Protein AF-A0A1I7GV17-F1 (afdb_monomer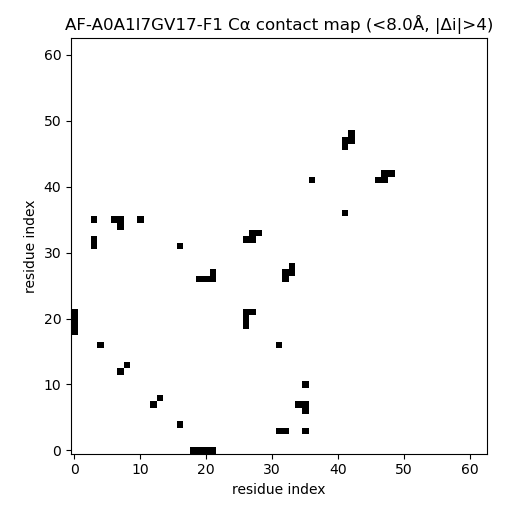)

Foldseek 3Di:
DVVLVVLCVVVVDDDDDDDDDPPDPVCCPPPSNCSSPPPVVCVVVVNDDPVPDPDPPPDDPDD

pLDDT: mea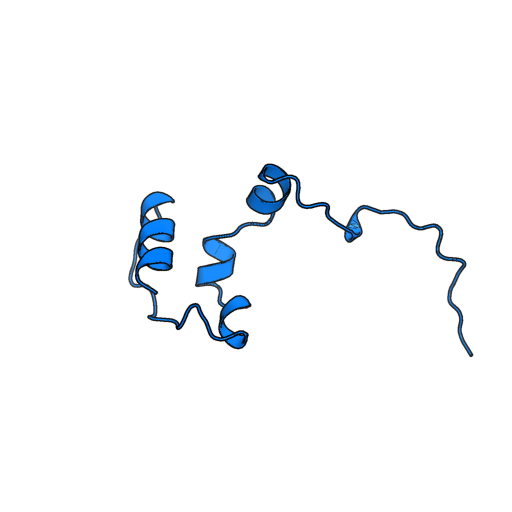n 88.64, std 11.0, range [57.22, 95.56]

Structure (mmC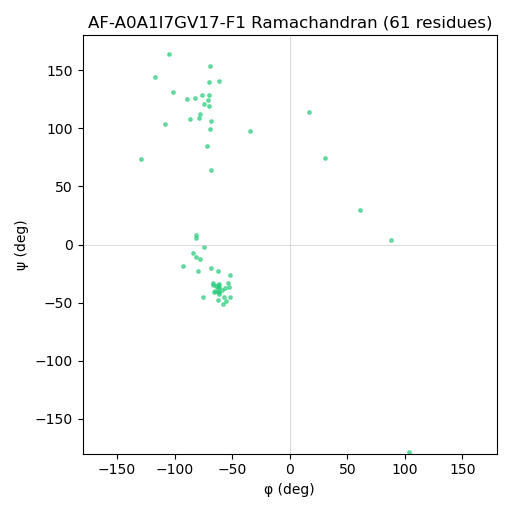IF, N/CA/C/O backbone):
data_AF-A0A1I7GV17-F1
#
_entry.id   AF-A0A1I7GV17-F1
#
loop_
_atom_site.group_PDB
_atom_site.id
_atom_site.type_symbol
_atom_site.label_atom_id
_atom_site.label_alt_id
_atom_site.label_comp_id
_atom_site.label_asym_id
_atom_site.label_entity_id
_atom_site.label_seq_id
_atom_site.pdbx_PDB_ins_code
_atom_site.Cartn_x
_atom_site.Cartn_y
_atom_site.Cartn_z
_atom_site.occupancy
_atom_site.B_iso_or_equiv
_atom_site.auth_seq_id
_atom_site.auth_comp_id
_atom_site.auth_asym_id
_atom_site.auth_atom_id
_atom_site.pdbx_PDB_model_num
ATOM 1 N N . TYR A 1 1 ? -1.348 2.823 11.575 1.00 86.88 1 TYR A N 1
ATOM 2 C CA . TYR A 1 1 ? -2.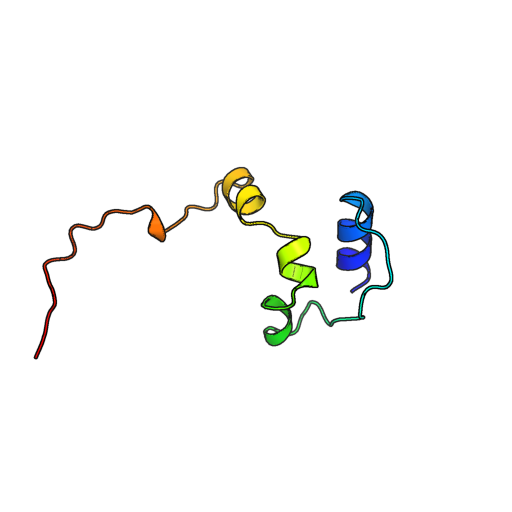619 2.074 11.490 1.00 86.88 1 TYR A CA 1
ATOM 3 C C . TYR A 1 1 ? -3.813 2.972 11.159 1.00 86.88 1 TYR A C 1
ATOM 5 O O . TYR A 1 1 ? -4.562 2.605 10.269 1.00 86.88 1 TYR A O 1
ATOM 13 N N . LYS A 1 2 ? -4.003 4.133 11.824 1.00 93.12 2 LYS A N 1
ATOM 14 C CA . LYS A 1 2 ? -5.181 5.003 11.604 1.00 93.12 2 LYS A CA 1
ATOM 15 C C . LYS A 1 2 ? -5.345 5.442 10.143 1.00 93.12 2 LYS A C 1
ATOM 17 O O . LYS A 1 2 ? -6.441 5.352 9.606 1.00 93.12 2 LYS A O 1
ATOM 22 N N . SER A 1 3 ? -4.251 5.868 9.505 1.00 92.62 3 SER A N 1
ATOM 23 C CA . SER A 1 3 ? -4.225 6.243 8.085 1.00 92.62 3 SER A CA 1
ATOM 24 C C . SER A 1 3 ? -4.682 5.097 7.182 1.00 92.62 3 SER A C 1
ATOM 26 O O . SER A 1 3 ? -5.616 5.278 6.414 1.00 92.62 3 SER A O 1
ATOM 28 N N . LEU A 1 4 ? -4.101 3.905 7.352 1.00 94.62 4 LEU A N 1
ATOM 29 C CA . LEU A 1 4 ? -4.480 2.699 6.610 1.00 94.62 4 LEU A CA 1
ATOM 30 C C . LEU A 1 4 ? -5.970 2.380 6.754 1.00 94.62 4 LEU A C 1
ATOM 32 O O . LEU A 1 4 ? -6.658 2.169 5.762 1.00 94.62 4 LEU A O 1
ATOM 36 N N . HIS A 1 5 ? -6.487 2.377 7.986 1.00 95.00 5 HIS A N 1
ATOM 37 C CA . HIS A 1 5 ? -7.907 2.115 8.225 1.00 95.00 5 HIS A CA 1
ATOM 38 C C . HIS A 1 5 ? -8.787 3.170 7.547 1.00 95.00 5 HIS A C 1
ATOM 40 O O . HIS A 1 5 ? -9.787 2.813 6.936 1.00 95.00 5 HIS A O 1
ATOM 46 N N . LYS A 1 6 ? -8.398 4.451 7.584 1.00 94.94 6 LYS A N 1
ATOM 47 C CA . LYS A 1 6 ? -9.109 5.527 6.877 1.00 94.94 6 LYS A CA 1
ATOM 48 C C . LYS A 1 6 ? -9.114 5.302 5.361 1.00 94.94 6 LYS A C 1
ATOM 50 O O . LYS A 1 6 ? -10.161 5.477 4.747 1.00 94.94 6 LYS A O 1
ATOM 55 N N . THR A 1 7 ? -7.993 4.890 4.768 1.00 94.06 7 THR A N 1
ATOM 56 C CA . THR A 1 7 ? -7.910 4.558 3.335 1.00 94.06 7 THR A CA 1
ATOM 57 C C . THR A 1 7 ? -8.821 3.388 2.981 1.00 94.06 7 THR A C 1
ATOM 59 O O . THR A 1 7 ? -9.640 3.514 2.077 1.00 94.06 7 THR A O 1
ATOM 62 N N . LEU A 1 8 ? -8.775 2.298 3.754 1.00 94.75 8 LEU A N 1
ATOM 63 C CA . LEU A 1 8 ? -9.643 1.137 3.539 1.00 94.75 8 LEU A CA 1
ATOM 64 C C . LEU A 1 8 ? -11.131 1.509 3.628 1.00 94.75 8 LEU A C 1
ATOM 66 O O . LEU A 1 8 ? -11.934 1.049 2.823 1.00 94.75 8 LEU A O 1
ATOM 70 N N . ARG A 1 9 ? -11.507 2.393 4.562 1.00 95.19 9 ARG A N 1
ATOM 71 C CA . ARG A 1 9 ? -12.883 2.907 4.652 1.00 95.19 9 ARG A CA 1
ATOM 72 C C . ARG A 1 9 ? -13.281 3.752 3.447 1.00 95.19 9 ARG A C 1
ATOM 74 O O . ARG A 1 9 ? -14.398 3.599 2.970 1.00 95.19 9 ARG A O 1
ATOM 81 N N . LYS A 1 10 ? -12.389 4.609 2.943 1.00 94.38 10 LYS A N 1
ATOM 82 C CA . LYS A 1 10 ? -12.638 5.397 1.722 1.00 94.38 10 LYS A CA 1
ATOM 83 C C . LYS A 1 10 ? -12.837 4.513 0.493 1.00 94.38 10 LYS A C 1
ATOM 85 O O . LYS A 1 10 ? -13.657 4.838 -0.350 1.00 94.38 10 LYS A O 1
ATOM 90 N N . MET A 1 11 ? -12.128 3.389 0.431 1.00 93.50 11 MET A N 1
ATOM 91 C CA . MET A 1 11 ? -12.297 2.368 -0.607 1.00 93.50 11 MET A CA 1
ATOM 92 C C . MET A 1 11 ? -13.573 1.524 -0.433 1.00 93.50 11 MET A C 1
ATOM 94 O O . MET A 1 11 ? -13.849 0.661 -1.256 1.00 93.50 11 MET A O 1
ATOM 98 N N . GLY A 1 12 ? -14.361 1.753 0.625 1.00 95.19 12 GLY A N 1
ATOM 99 C CA . GLY A 1 12 ? -15.631 1.065 0.859 1.00 95.19 12 GLY A CA 1
ATOM 100 C C . GLY A 1 12 ? -15.520 -0.253 1.631 1.00 95.19 12 GLY A C 1
ATOM 101 O O . GLY A 1 12 ? -16.540 -0.904 1.862 1.00 95.19 12 GLY A O 1
ATOM 102 N N . TYR A 1 13 ? -14.327 -0.643 2.093 1.00 94.25 13 TYR A N 1
ATOM 103 C CA . TYR A 1 13 ? -14.151 -1.886 2.845 1.00 94.25 13 TYR A CA 1
ATOM 104 C C . TYR A 1 13 ? -14.788 -1.802 4.243 1.00 94.25 13 TYR A C 1
ATOM 106 O O . TYR A 1 13 ? -14.521 -0.893 5.044 1.00 94.25 13 TYR A O 1
ATOM 114 N N . LYS A 1 14 ? -15.619 -2.796 4.565 1.00 93.56 14 LYS A N 1
ATOM 115 C CA . LYS A 1 14 ? -16.358 -2.920 5.834 1.00 93.56 14 LYS A CA 1
ATOM 116 C C . LYS A 1 14 ? -15.721 -3.987 6.740 1.00 93.56 14 LYS A C 1
ATOM 118 O O . LYS A 1 14 ? -14.901 -4.775 6.290 1.00 93.56 14 LYS A O 1
ATOM 123 N N . GLY A 1 15 ? -16.062 -3.978 8.031 1.00 91.69 15 GLY A N 1
ATOM 124 C CA . GLY A 1 15 ? -15.562 -4.953 9.018 1.00 91.69 15 GLY A CA 1
ATOM 125 C C . GLY A 1 15 ? -14.475 -4.419 9.955 1.00 91.69 15 GLY A C 1
ATOM 126 O O . GLY A 1 15 ? -14.126 -3.236 9.910 1.00 91.69 15 GLY A O 1
ATOM 127 N N . THR A 1 16 ? -13.971 -5.272 10.846 1.00 92.06 16 THR A N 1
ATOM 128 C CA . THR A 1 16 ? -12.940 -4.929 11.835 1.00 92.06 16 THR A CA 1
ATOM 129 C C . THR A 1 16 ? -11.546 -5.164 11.257 1.00 92.06 16 THR A C 1
ATOM 131 O O . THR A 1 16 ? -11.211 -6.247 10.787 1.00 92.06 16 THR A O 1
ATOM 134 N N . PHE A 1 17 ? -10.701 -4.133 11.282 1.00 92.62 17 PHE A N 1
ATOM 135 C CA . PHE A 1 17 ? -9.333 -4.232 10.777 1.00 92.62 17 PHE A CA 1
ATOM 136 C C . PHE A 1 17 ? -8.347 -4.386 11.927 1.00 92.62 17 PHE A C 1
ATOM 138 O O . PHE A 1 17 ? -8.341 -3.588 12.870 1.00 92.62 17 PHE A O 1
ATOM 145 N N . LYS A 1 18 ? -7.446 -5.368 11.823 1.00 93.38 18 LYS A N 1
ATOM 146 C CA . LYS A 1 18 ? -6.366 -5.533 12.796 1.00 93.38 18 LYS A CA 1
ATOM 147 C C . LYS A 1 18 ? -5.460 -4.301 12.797 1.00 93.38 18 LYS A C 1
ATOM 149 O O . LYS A 1 18 ? -5.149 -3.702 11.763 1.00 93.38 18 LYS A O 1
ATOM 154 N N . LYS A 1 19 ? -5.033 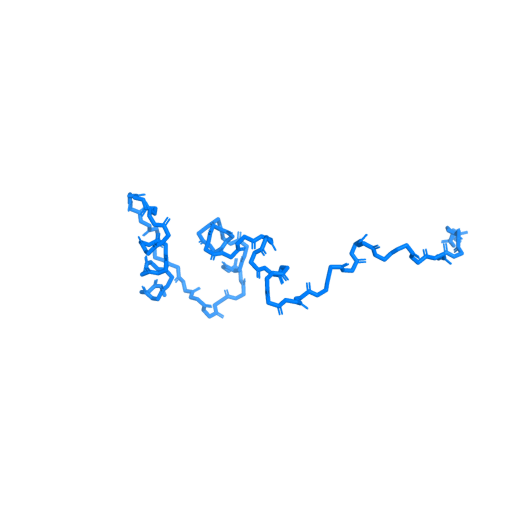-3.905 13.991 1.00 94.12 19 LYS A N 1
ATOM 155 C CA . LYS A 1 19 ? -4.121 -2.784 14.190 1.00 94.12 19 LYS A CA 1
ATOM 156 C C . LYS A 1 19 ? -2.699 -3.237 13.860 1.00 94.12 19 LYS A C 1
ATOM 158 O O . LYS A 1 19 ? -2.135 -4.053 14.581 1.00 94.12 19 LYS A O 1
ATOM 163 N N . ILE A 1 20 ? -2.126 -2.707 12.782 1.00 94.31 20 ILE A N 1
ATOM 164 C CA . ILE A 1 20 ? -0.750 -3.016 12.365 1.00 94.31 20 ILE A CA 1
ATOM 165 C C . ILE A 1 20 ? 0.136 -1.767 12.393 1.00 94.31 20 ILE A C 1
ATOM 167 O O . ILE A 1 20 ? -0.313 -0.653 12.097 1.00 94.31 20 ILE A O 1
ATOM 171 N N . SER A 1 21 ? 1.405 -1.941 12.768 1.00 93.12 21 SER A N 1
ATOM 172 C CA . SER A 1 21 ? 2.383 -0.855 12.667 1.00 93.12 21 SER A CA 1
ATOM 173 C C . SER A 1 21 ? 2.715 -0.605 11.198 1.00 93.12 21 SER A C 1
ATOM 175 O O . SER A 1 21 ? 3.147 -1.525 10.515 1.00 93.12 21 SER A O 1
ATOM 177 N N . MET A 1 22 ? 2.548 0.628 10.720 1.00 90.31 22 MET A N 1
ATOM 178 C CA . MET A 1 22 ? 2.848 0.973 9.321 1.00 90.31 22 MET A CA 1
ATOM 179 C C . MET A 1 22 ? 4.345 1.158 9.056 1.00 90.31 22 MET A C 1
ATOM 181 O O . MET A 1 22 ? 4.741 1.231 7.905 1.00 90.31 22 MET A O 1
ATOM 185 N N . THR A 1 23 ? 5.168 1.249 10.103 1.00 92.75 23 THR A N 1
ATOM 186 C CA . THR A 1 23 ? 6.614 1.489 9.980 1.00 92.75 23 THR A CA 1
ATOM 187 C C . THR A 1 23 ? 7.437 0.206 9.937 1.00 92.75 23 THR A C 1
ATOM 189 O O . THR A 1 23 ? 8.593 0.228 9.536 1.00 92.75 23 THR A O 1
ATOM 192 N N . ARG A 1 24 ? 6.874 -0.927 10.374 1.00 94.00 24 ARG A N 1
ATOM 193 C CA . ARG A 1 24 ? 7.598 -2.204 10.396 1.00 94.00 24 ARG A CA 1
ATOM 194 C C . ARG A 1 24 ? 7.548 -2.853 9.022 1.00 94.00 24 ARG A C 1
ATOM 196 O O . ARG A 1 24 ? 6.455 -3.154 8.547 1.00 94.00 24 ARG A O 1
ATOM 203 N N . TRP A 1 25 ? 8.716 -3.185 8.474 1.00 93.81 25 TRP A N 1
ATOM 204 C CA . TRP A 1 25 ? 8.849 -3.841 7.171 1.00 93.81 25 TRP A CA 1
ATOM 205 C C . TRP A 1 25 ? 7.991 -5.099 7.035 1.00 93.81 25 TRP A C 1
ATOM 207 O O . TRP A 1 25 ? 7.247 -5.225 6.078 1.00 93.81 25 TRP A O 1
ATOM 217 N N . ARG A 1 26 ? 7.977 -5.978 8.047 1.00 94.62 26 ARG A N 1
ATOM 218 C CA . ARG A 1 26 ? 7.167 -7.213 8.040 1.00 94.62 26 ARG A CA 1
ATOM 219 C C . ARG A 1 26 ? 5.679 -6.990 7.722 1.00 94.62 26 ARG A C 1
ATOM 221 O O . ARG A 1 26 ? 5.018 -7.900 7.238 1.00 94.62 26 ARG A O 1
ATOM 228 N N . ASN A 1 27 ? 5.140 -5.805 8.009 1.00 93.94 27 ASN A N 1
ATOM 229 C CA . ASN A 1 27 ? 3.733 -5.500 7.765 1.00 93.94 27 ASN A CA 1
ATOM 230 C C . ASN A 1 27 ? 3.442 -5.043 6.328 1.00 93.94 27 ASN A C 1
ATOM 232 O O . ASN A 1 27 ? 2.264 -4.927 5.996 1.00 93.94 27 ASN A O 1
ATOM 236 N N . SER A 1 28 ? 4.454 -4.812 5.484 1.00 92.19 28 SER A N 1
ATOM 237 C CA . SER A 1 28 ? 4.254 -4.501 4.061 1.00 92.19 28 SER A CA 1
ATOM 238 C C . SER A 1 28 ? 3.552 -5.645 3.326 1.00 92.19 28 SER A C 1
ATOM 240 O O . SER A 1 28 ? 2.686 -5.392 2.499 1.00 92.19 28 SER A O 1
ATOM 242 N N . LEU A 1 29 ? 3.830 -6.893 3.721 1.00 93.00 29 LEU A N 1
ATOM 243 C CA . LEU A 1 29 ? 3.191 -8.108 3.202 1.00 93.00 29 LEU A CA 1
ATOM 244 C C . LEU A 1 29 ? 1.817 -8.397 3.844 1.00 93.00 29 LEU A C 1
ATOM 246 O O . LEU A 1 29 ? 1.228 -9.457 3.647 1.00 93.00 29 LEU A O 1
ATOM 250 N N . SER A 1 30 ? 1.289 -7.501 4.683 1.00 94.12 30 SER A N 1
ATOM 251 C CA . SER A 1 30 ? -0.009 -7.736 5.318 1.00 94.12 30 SER A CA 1
ATOM 252 C C . SER A 1 30 ? -1.147 -7.635 4.293 1.00 94.12 30 SER A C 1
ATOM 254 O O . SER A 1 30 ? -1.178 -6.664 3.535 1.00 94.12 30 SER A O 1
ATOM 256 N N . PRO A 1 31 ? -2.169 -8.514 4.355 1.00 94.00 31 PRO A N 1
ATOM 257 C CA . PRO A 1 31 ? -3.336 -8.427 3.476 1.00 94.00 31 PRO A CA 1
ATOM 258 C C . PRO A 1 31 ? -4.023 -7.055 3.501 1.00 94.00 31 PRO A C 1
ATOM 260 O O . PRO A 1 31 ? -4.516 -6.589 2.483 1.00 94.00 31 PRO A O 1
ATOM 263 N N . LEU A 1 32 ? -4.020 -6.370 4.651 1.00 94.31 32 LEU A N 1
ATOM 264 C CA . LEU A 1 32 ? -4.590 -5.023 4.788 1.00 94.31 32 LEU A CA 1
ATOM 265 C C . LEU A 1 32 ? -3.850 -3.978 3.949 1.00 94.31 32 LEU A C 1
ATOM 267 O O . LEU A 1 32 ? -4.482 -3.054 3.445 1.00 94.31 32 LEU A O 1
ATOM 271 N N . VAL A 1 33 ? -2.529 -4.111 3.817 1.00 94.00 33 VAL A N 1
ATOM 272 C CA . VAL A 1 33 ? -1.711 -3.206 3.004 1.00 94.00 33 VAL A CA 1
ATOM 273 C C . VAL A 1 33 ? -1.912 -3.519 1.526 1.00 94.00 33 VAL A C 1
ATOM 275 O O . VAL A 1 33 ? -2.194 -2.598 0.768 1.00 94.00 33 VAL A O 1
ATOM 278 N N . CYS A 1 34 ? -1.889 -4.795 1.134 1.00 93.62 34 CYS A N 1
ATOM 279 C CA . CYS A 1 34 ? -2.152 -5.210 -0.247 1.00 93.62 34 CYS A CA 1
ATOM 280 C C . CYS A 1 34 ? -3.565 -4.823 -0.724 1.00 93.62 34 CYS A C 1
ATOM 282 O O . CYS A 1 34 ? -3.735 -4.412 -1.865 1.00 93.62 34 CYS A O 1
ATOM 284 N N . MET A 1 35 ? -4.577 -4.878 0.151 1.00 93.75 35 MET A N 1
ATOM 285 C CA . MET A 1 35 ? -5.928 -4.385 -0.160 1.00 93.75 35 MET A CA 1
ATOM 286 C C . MET A 1 35 ? -5.979 -2.865 -0.358 1.00 93.75 35 MET A C 1
ATOM 288 O O . MET A 1 35 ? -6.767 -2.375 -1.163 1.00 93.75 35 MET A O 1
ATOM 292 N N . ALA A 1 36 ? -5.171 -2.114 0.396 1.00 93.62 36 ALA A N 1
ATOM 293 C CA . ALA A 1 36 ? -5.109 -0.658 0.290 1.00 93.62 36 ALA A CA 1
ATOM 294 C C . ALA A 1 36 ? -4.252 -0.174 -0.893 1.00 93.62 36 ALA A C 1
ATOM 296 O O . ALA A 1 36 ? -4.427 0.960 -1.328 1.00 93.62 36 ALA A O 1
ATOM 297 N N . LEU A 1 37 ? -3.330 -1.007 -1.385 1.00 92.88 37 LEU A N 1
ATOM 298 C CA . LEU A 1 37 ? -2.397 -0.718 -2.476 1.00 92.88 37 LEU A CA 1
ATOM 299 C C . LEU A 1 37 ? -2.451 -1.846 -3.525 1.00 92.88 37 LEU A C 1
ATOM 301 O O . LEU A 1 37 ? -1.543 -2.678 -3.579 1.00 92.88 37 LEU A O 1
ATOM 305 N N . PRO A 1 38 ? -3.523 -1.921 -4.333 1.00 93.06 38 PRO A N 1
ATOM 306 C CA . PRO A 1 38 ? -3.621 -2.918 -5.393 1.00 93.06 38 PRO A CA 1
ATOM 307 C C . PRO A 1 38 ? -2.612 -2.633 -6.514 1.00 93.06 38 PRO A C 1
ATOM 309 O O . PRO A 1 38 ? -2.294 -1.475 -6.776 1.00 93.06 38 PRO A O 1
ATOM 312 N N . ASN A 1 39 ? -2.189 -3.666 -7.251 1.00 92.88 39 ASN A N 1
ATOM 313 C CA . ASN A 1 39 ? -1.250 -3.520 -8.379 1.00 92.88 39 ASN A CA 1
ATOM 314 C C . ASN A 1 39 ? -1.688 -2.467 -9.405 1.00 92.88 39 ASN A C 1
ATOM 316 O O . ASN A 1 39 ? -0.875 -1.672 -9.859 1.00 92.88 39 ASN A O 1
ATOM 320 N N . LYS A 1 40 ? -2.997 -2.371 -9.658 1.00 92.69 40 LYS A N 1
ATOM 321 C CA . LYS A 1 40 ? -3.573 -1.346 -10.534 1.00 92.69 40 LYS A CA 1
ATOM 322 C C . LYS A 1 40 ? -3.231 0.088 -10.105 1.00 92.69 40 LYS A C 1
ATOM 324 O O . LYS A 1 40 ? -2.995 0.938 -10.951 1.00 92.69 40 LYS A O 1
ATOM 329 N N . TRP A 1 41 ? -3.185 0.363 -8.801 1.00 94.00 41 TRP A N 1
ATOM 330 C CA . TRP A 1 41 ? -2.813 1.690 -8.304 1.00 94.00 41 TRP A CA 1
ATOM 331 C C . TRP A 1 41 ? -1.343 2.014 -8.603 1.00 94.00 41 TRP A C 1
ATOM 333 O O . TRP A 1 41 ? -1.009 3.162 -8.883 1.00 94.00 41 TRP A O 1
ATOM 343 N N . PHE A 1 42 ? -0.465 1.006 -8.590 1.00 94.56 42 PHE A N 1
ATOM 344 C CA . PHE A 1 42 ? 0.931 1.183 -8.984 1.00 94.56 42 PHE A CA 1
ATOM 345 C C . PHE A 1 42 ? 1.057 1.549 -10.471 1.00 94.56 42 PHE A C 1
ATOM 347 O O . PHE A 1 42 ? 1.816 2.459 -10.804 1.00 94.56 42 PHE A O 1
ATOM 354 N N . ASP A 1 43 ? 0.250 0.940 -11.345 1.00 94.06 43 ASP A N 1
ATOM 355 C CA . ASP A 1 43 ? 0.178 1.347 -12.754 1.00 94.06 43 ASP A CA 1
ATOM 356 C C . ASP A 1 43 ? -0.316 2.806 -12.899 1.00 94.06 43 ASP A C 1
ATOM 358 O O . ASP A 1 43 ? 0.240 3.579 -13.681 1.00 94.06 43 ASP A O 1
ATOM 362 N N . GLU A 1 44 ? -1.320 3.221 -12.112 1.00 94.94 44 GLU A N 1
ATOM 363 C CA . GLU A 1 44 ? -1.877 4.588 -12.136 1.00 94.94 44 GLU A CA 1
ATOM 364 C C . GLU A 1 44 ? -0.843 5.660 -11.756 1.00 94.94 44 GLU A C 1
ATOM 366 O O . GLU A 1 44 ? -0.814 6.735 -12.360 1.00 94.94 44 GLU A O 1
ATOM 371 N N . ILE A 1 45 ? 0.047 5.372 -10.801 1.00 95.56 45 ILE A N 1
ATOM 372 C CA . ILE A 1 45 ? 1.152 6.276 -10.436 1.00 95.56 45 ILE A CA 1
ATOM 373 C C . ILE A 1 45 ? 2.362 6.163 -11.375 1.00 95.56 45 ILE A C 1
ATOM 375 O O . ILE A 1 45 ? 3.402 6.761 -11.098 1.00 95.56 45 ILE A O 1
ATOM 379 N N . LYS A 1 46 ? 2.234 5.419 -12.483 1.00 94.25 46 LYS A N 1
ATOM 380 C CA . LYS A 1 46 ? 3.296 5.149 -13.463 1.00 94.25 46 LYS A CA 1
ATOM 381 C C . LYS A 1 46 ? 4.496 4.408 -12.867 1.00 94.25 46 LYS A C 1
ATOM 383 O O . LYS A 1 46 ? 5.619 4.577 -13.343 1.00 94.25 46 LYS A O 1
ATOM 388 N N . LEU A 1 47 ? 4.277 3.585 -11.836 1.00 95.19 47 LEU A N 1
ATOM 389 C CA . LEU A 1 47 ? 5.306 2.658 -11.382 1.00 95.19 47 LEU A CA 1
ATOM 390 C C . LEU A 1 47 ? 5.468 1.577 -12.447 1.00 95.19 47 LEU A C 1
ATOM 392 O O . LEU A 1 47 ? 4.529 0.855 -12.772 1.00 95.19 47 LEU A O 1
ATOM 396 N N . PHE A 1 48 ? 6.669 1.496 -13.003 1.00 92.69 48 PHE A N 1
ATOM 397 C CA . PHE A 1 48 ? 6.956 0.557 -14.066 1.00 92.69 48 PHE A CA 1
ATOM 398 C C . PHE A 1 48 ? 7.108 -0.868 -13.522 1.00 92.69 48 PHE A C 1
ATOM 400 O O . PHE A 1 48 ? 7.874 -1.118 -12.590 1.00 92.69 48 PHE A O 1
ATOM 407 N N . ASP A 1 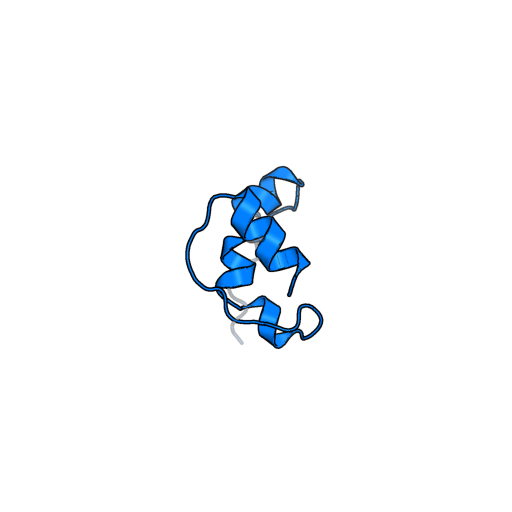49 ? 6.383 -1.802 -14.130 1.00 91.56 49 ASP A N 1
ATOM 408 C CA . ASP A 1 49 ? 6.446 -3.218 -13.794 1.00 91.56 49 ASP A CA 1
ATOM 409 C C . ASP A 1 49 ? 7.575 -3.898 -14.576 1.00 91.56 49 ASP A C 1
ATOM 411 O O . ASP A 1 49 ? 7.471 -4.128 -15.782 1.00 91.56 49 ASP A O 1
ATOM 415 N N . MET A 1 50 ? 8.652 -4.242 -13.866 1.00 89.38 50 MET A N 1
ATOM 416 C CA . MET A 1 50 ? 9.823 -4.901 -14.451 1.00 89.38 50 MET A CA 1
ATOM 417 C C . MET A 1 50 ? 9.506 -6.279 -15.045 1.00 89.38 50 MET A C 1
ATOM 419 O O . MET A 1 50 ? 10.235 -6.721 -15.926 1.00 89.38 50 MET A O 1
ATOM 423 N N . SER A 1 51 ? 8.426 -6.947 -14.618 1.00 88.12 51 SER A N 1
ATOM 424 C CA . SER A 1 51 ? 8.040 -8.251 -15.174 1.00 88.12 51 SER A CA 1
ATOM 425 C C . SER A 1 51 ? 7.563 -8.174 -16.626 1.00 88.12 51 SER A C 1
ATOM 427 O O . SER A 1 51 ? 7.599 -9.177 -17.332 1.00 88.12 51 SER A O 1
ATOM 429 N N . LYS A 1 52 ? 7.154 -6.984 -17.089 1.00 86.44 52 LYS A N 1
ATOM 430 C CA . LYS A 1 52 ? 6.725 -6.735 -18.474 1.00 86.44 52 LYS A CA 1
ATOM 431 C C . LYS A 1 52 ? 7.900 -6.514 -19.426 1.00 86.44 52 LYS A C 1
ATOM 433 O O . LYS A 1 52 ? 7.692 -6.447 -20.634 1.00 86.44 52 LYS A O 1
ATOM 438 N N . VAL A 1 53 ? 9.116 -6.341 -18.905 1.00 88.69 53 VAL A N 1
ATOM 439 C CA . VAL A 1 53 ? 10.295 -6.194 -19.756 1.00 88.69 53 VAL A CA 1
ATOM 440 C C . VAL A 1 53 ? 10.699 -7.573 -20.234 1.00 88.69 53 VAL A C 1
ATOM 442 O O . VAL A 1 53 ? 11.263 -8.364 -19.481 1.00 88.69 53 VAL A O 1
ATOM 445 N N . GLU A 1 54 ? 10.472 -7.827 -21.514 1.00 80.38 54 GLU A N 1
ATOM 446 C CA . GLU A 1 54 ? 11.157 -8.899 -22.220 1.00 80.38 54 GLU A CA 1
ATOM 447 C C . GLU A 1 54 ? 12.610 -8.472 -22.419 1.00 80.38 54 GLU A C 1
ATOM 449 O O . GLU A 1 54 ? 13.003 -7.878 -23.424 1.00 80.38 54 GLU A O 1
ATOM 454 N N . THR A 1 55 ? 13.431 -8.711 -21.403 1.00 76.88 55 THR A N 1
ATOM 455 C CA . THR A 1 55 ? 14.870 -8.669 -21.578 1.00 76.88 55 THR A CA 1
ATOM 456 C C . THR A 1 55 ? 15.244 -9.944 -22.322 1.00 76.88 55 THR A C 1
ATOM 458 O O . THR A 1 55 ? 14.980 -11.051 -21.854 1.00 76.88 55 THR A O 1
ATOM 461 N N . ALA A 1 56 ? 15.860 -9.809 -23.498 1.00 71.00 56 ALA A N 1
ATOM 462 C CA . ALA A 1 56 ? 16.552 -10.914 -24.153 1.00 71.00 56 ALA A CA 1
ATOM 463 C C . ALA A 1 56 ? 17.794 -11.273 -23.316 1.00 71.00 56 ALA A C 1
ATOM 465 O O . ALA A 1 56 ? 18.931 -11.054 -23.727 1.00 71.00 56 ALA A O 1
ATOM 466 N N . VAL A 1 57 ? 17.584 -11.739 -22.080 1.00 64.88 57 VAL A N 1
ATOM 467 C CA . VAL A 1 57 ? 18.642 -12.293 -21.251 1.00 64.88 57 VAL A CA 1
ATOM 468 C C . VAL A 1 57 ? 19.017 -13.587 -21.931 1.00 64.88 57 VAL A C 1
ATOM 470 O O . VAL A 1 57 ? 18.253 -14.552 -21.937 1.00 64.88 57 VAL A O 1
ATOM 473 N N . LEU A 1 58 ? 20.182 -13.522 -22.566 1.00 64.19 58 LEU A N 1
ATOM 474 C CA . LEU A 1 58 ? 20.983 -14.624 -23.056 1.00 64.19 58 LEU A CA 1
ATOM 475 C C . LEU A 1 58 ? 20.833 -15.806 -22.080 1.00 64.19 58 LEU A C 1
ATOM 477 O O . LEU A 1 58 ? 21.383 -15.795 -20.987 1.00 64.19 58 LEU A O 1
ATOM 481 N N . HIS A 1 59 ? 19.950 -16.730 -22.437 1.00 58.59 59 HIS A N 1
ATOM 482 C CA . HIS A 1 59 ? 19.874 -18.138 -22.060 1.00 58.59 59 HIS A CA 1
ATOM 483 C C . HIS A 1 59 ? 20.699 -18.532 -20.822 1.00 58.59 59 HIS A C 1
ATOM 485 O O . HIS A 1 59 ? 21.920 -18.550 -20.887 1.00 58.59 59 HIS A O 1
ATOM 491 N N . TYR A 1 60 ? 20.023 -18.936 -19.740 1.00 58.72 60 TYR A N 1
ATOM 492 C CA . TYR A 1 60 ? 20.486 -19.997 -18.835 1.00 58.72 60 TYR A CA 1
ATOM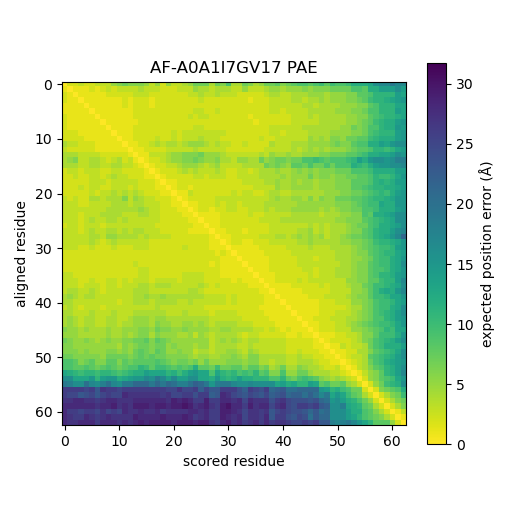 493 C C . TYR A 1 60 ? 22.016 -20.144 -18.708 1.00 58.72 60 TYR A C 1
ATOM 495 O O . TYR A 1 60 ? 22.587 -21.099 -19.236 1.00 58.72 60 TYR A O 1
ATOM 503 N N . TYR A 1 61 ? 22.690 -19.241 -17.992 1.00 57.84 61 TYR A N 1
ATOM 504 C CA . TYR A 1 61 ? 24.045 -19.547 -17.541 1.00 57.84 61 TYR A CA 1
ATOM 505 C C . TYR A 1 61 ? 23.938 -20.644 -16.478 1.00 57.84 61 TYR A C 1
ATOM 507 O O . TYR A 1 61 ? 23.533 -20.396 -15.341 1.00 57.84 61 TYR A O 1
ATOM 515 N N . LYS A 1 62 ? 24.186 -21.881 -16.905 1.00 57.22 62 LYS A N 1
ATOM 516 C CA . LYS A 1 62 ? 24.291 -23.061 -16.057 1.00 57.22 62 LYS A CA 1
ATOM 517 C C . LYS A 1 62 ? 25.768 -23.446 -16.042 1.00 57.22 62 LYS A C 1
ATOM 519 O O . LYS A 1 62 ? 26.261 -23.963 -17.042 1.00 57.22 62 LYS A O 1
ATOM 524 N N . GLU A 1 63 ? 26.449 -23.132 -14.945 1.00 58.31 63 GLU A N 1
ATOM 525 C CA . GLU A 1 63 ? 27.686 -23.824 -14.553 1.00 58.31 63 GLU A CA 1
ATOM 526 C C . GLU A 1 63 ? 27.342 -25.143 -13.854 1.00 58.31 63 GLU A C 1
ATOM 528 O O . GLU A 1 63 ? 26.314 -25.183 -13.132 1.00 58.31 63 GLU A O 1
#

Sequence (63 aa):
YKSLHKTLRKMGYKGTFKKISMTRWRNSLSPLVCMALPNKWFDEIKLFDMSKVETAVLHYYKE

Solvent-accessible surface area (backbone atoms only — not comparable to full-atom values): 4255 Å² total; per-residue (Å²): 68,71,68,59,53,51,50,34,46,74,72,65,58,80,84,90,77,84,87,48,64,80,84,48,71,82,46,64,80,32,70,72,45,44,71,66,57,42,71,69,56,41,52,74,74,66,52,81,63,70,87,75,58,85,68,88,69,78,67,84,88,76,131

Secondary structure (DSSP, 8-state):
-HHHHHHHHHTT--SPPP---SS-GGGTT-HHHHHHS-HHHHHHTT---GGG------S----

Radius of gyration: 17.19 Å; Cα contacts (8 Å, |Δi|>4): 28; chains: 1; bounding box: 44×30×38 Å

Mean predicted aligned error: 6.61 Å

=== Feature glossary ===
Annotated list of the representations used here:

Nearest PDB structures. The Foldseek neighbor list gives the closest experimentally determined structures in the PDB, ranked by structural alignment. TM-score near 1 means near-identical fold; near 0.3 means only rough topology match. This is how one finds what a novel AlphaFold prediction most resembles in the solved-structure universe.

Foldseek 3Di. Foldseek's 3Di representation compresses backbone geometry into a per-residue letter drawn from a learned twenty-state alphabet. It captures the tertiary interaction pattern around each residue — which residues a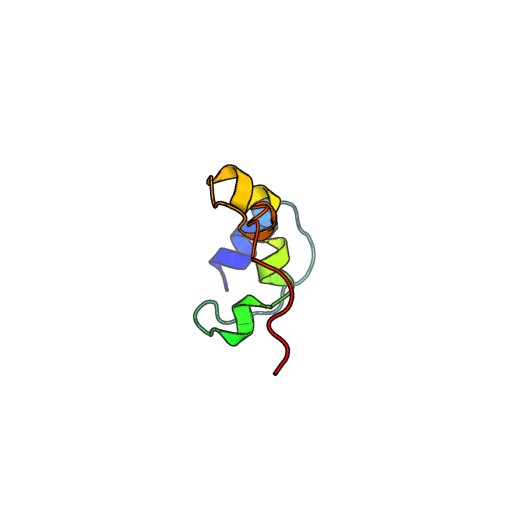re packed against it in space, regardless of where they are in sequence.

Radius of gyration, Cα contacts, bounding box. Radius of gyration (Rg) is the root-mean-square distance of Cα atoms from their centroid — a single number for overall size and compactness. A globular domain of N residues has Rg ≈ 2.2·N^0.38 Å; an extended or disordered chain has a much larger Rg. The Cα contact count is the number of residue pairs whose Cα atoms are within 8 Å and are more than four positions apart in sequence — a standard proxy for tertiary packing density. The bounding box is the smallest axis-aligned box enclosing all Cα atoms.

InterPro / GO / CATH / organism. The annotation block draws on four external resources. InterPro: which protein families and domains the sequence belongs to. GO: standardized terms for what the protein does, what process it participates in, and where in the cell it acts. CATH: which structural fold it has in the CATH hierarchy. Organism: the species of origin.

mmCIF coordinates. The mmCIF block holds the 3D Cartesian coordinates of each backbone atom (N, Cα, C, O) in ångströms. mmCIF is the PDB's canonical archive format — a tagged-loop text representation of the atomic model.

pLDDT. pLDDT is the predicted lDDT-Cα score: AlphaFold's confidence that the local environment of each residue (all inter-atomic distances within 15 Å) is correctly placed. It is a per-residue number between 0 and 100, with higher meaning more reliable.

Backbone torsions (φ/ψ). φ (phi) and ψ (psi) are the two rotatable backbone dihedrals per residue: φ is the C(i-1)–N–Cα–C torsion, ψ is the N–Cα–C–N(i+1) torsion, both in degrees on (−180°, 180°]. α-helical residues cluster near (−60°, −45°); β-strand residues near (−120°, +130°). A Ramachandran plot is simply a scatter of (φ, ψ) for every residue.

B-factor. For experimental (PDB) structures, the B-factor (temperature factor) quantifies the positional spread of each atom in the crystal — a combination of thermal vibration and static disorder — in units of Å². High B-factors mark flexible loops or poorly resolved regions; low B-factors mark the rigid, well-ordered core.

Secondary structure (3-state, P-SEA). SS3 is a coarse helix/strand/coil call (letters a/b/c) made by the P-SEA algorithm from inter-Cα distances and dihedrals. It is less detailed than DSSP but needs only Cα positions.

Predicted aligned error. Predicted aligned error is AlphaFold's pairwise confidence. Unlike pLDDT (per-residue), PAE is per-residue-pair and captures whether two parts of the structure are correctly placed relative to each other. Units are ångströms of expected positional error.

Solvent-accessible surface area. Solvent-accessible surface area (SASA) is the area in Å² traced out by the centre of a 1.4 Å probe sphere (a water molecule) rolled over the protein's van der Waals surface (Shrake–Rupley / Lee–Richards construction). Buried residues have near-zero SASA; fully exposed residues can exceed 200 Å². The total SASA scales roughly with the number of surface residues.

Secondary structure (8-state, DSSP). The SS8 string is DSSP's per-residue secondary-structure call. α-helix (H) means an i→i+4 H-bond ladder; β-strand (E) means the residue participates in a β-sheet; 3₁₀ (G) and π (I) are tighter and wider helices; T/S are turns/bends; '-' is loop.

Rendered structure images. Structure images are PyMOL renders from six orthogonal camera directions. Cartoon representation draws helices as coils and strands as arrows; sticks shows the backbone as bonds; surface shows the solvent-excluded envelope. Rainbow coloring maps sequence position to hue (blue→red, N→C); chain coloring assigns a distinct color per polypeptide.

Sequence. The amino-acid sequence is the protein's primary structure: the linear order of residues from the N-terminus to the C-terminus, written in one-letter code. Everything else here — the 3D coordinates, the secon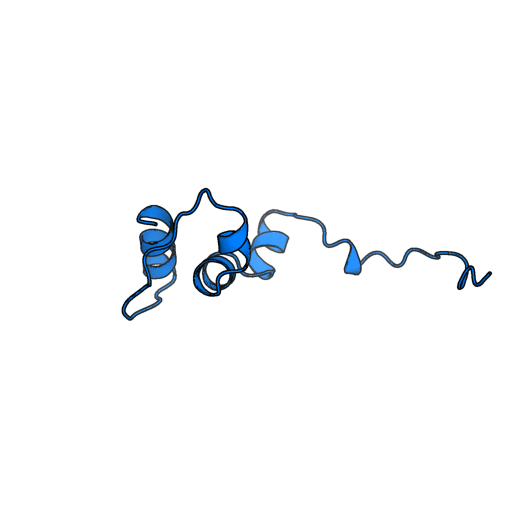dary structure, the domain annotations — is ultimately a consequence of this string.

Contact-map, Ramachandran, and PAE plots. Three diagnostic plots accompany the record. The Cα contact map visualizes the tertiary structure as a 2D adjacency matrix (8 Å cutoff, sequence-local contacts suppressed). The Ramachandran plot shows the distribution of backbone (φ, ψ) torsions, with points in the α and β basins reflecting secondary structure content. The PAE plot shows AlphaFold's inter-residue confidence as a color matrix.